Protein AF-B6TI72-F1 (afdb_monomer_lite)

Secondary structure (DSSP, 8-state):
--------------------------------------------------------------------------HHHHHHHHHHHHHHS---S-HHHHHHHHHHHHHHHHHHHHHHTGGG--HHHHHHHHHHHHHHHHHHHT--SS--TTHHHHHHHHHS--

Structure (mmCIF, N/CA/C/O backbone):
data_AF-B6TI72-F1
#
_entry.id   AF-B6TI72-F1
#
loop_
_atom_site.group_PDB
_atom_site.id
_atom_site.type_symbol
_atom_site.label_atom_id
_atom_site.label_alt_id
_atom_site.label_comp_id
_atom_site.label_asym_id
_atom_site.label_entity_id
_atom_site.label_seq_id
_atom_site.pdbx_PDB_ins_code
_atom_site.Cartn_x
_atom_site.Cartn_y
_atom_site.Cartn_z
_atom_site.occupancy
_atom_site.B_iso_or_equiv
_atom_site.auth_seq_id
_atom_site.auth_comp_id
_atom_site.auth_asym_id
_atom_site.auth_atom_id
_atom_site.pdbx_PDB_model_num
ATOM 1 N N . MET A 1 1 ? -19.478 -52.927 -8.625 1.00 42.91 1 MET A N 1
ATOM 2 C CA . MET A 1 1 ? -18.587 -53.431 -9.685 1.00 42.91 1 MET A CA 1
ATOM 3 C C . MET A 1 1 ? -17.404 -52.489 -9.711 1.00 42.91 1 MET A C 1
ATOM 5 O O . MET A 1 1 ? -17.529 -51.364 -10.177 1.00 42.91 1 MET A O 1
ATOM 9 N N . GLU A 1 2 ? -16.342 -52.900 -9.036 1.00 45.28 2 GLU A N 1
ATOM 10 C CA . GLU A 1 2 ? -15.074 -52.186 -8.936 1.00 45.28 2 GLU A CA 1
ATOM 11 C C . GLU A 1 2 ? -14.403 -52.169 -10.317 1.00 45.28 2 GLU A C 1
ATOM 13 O O . GLU A 1 2 ? -14.392 -53.185 -11.012 1.00 45.28 2 GLU A O 1
ATOM 18 N N . GLY A 1 3 ? -13.907 -51.007 -10.740 1.00 48.38 3 GLY A N 1
ATOM 19 C CA . GLY A 1 3 ? -13.187 -50.821 -11.998 1.00 48.38 3 GLY A CA 1
ATOM 20 C C . GLY A 1 3 ? -11.781 -50.330 -11.695 1.00 48.38 3 GLY A C 1
ATOM 21 O O . GLY A 1 3 ? -11.606 -49.206 -11.236 1.00 48.38 3 GLY A O 1
ATOM 22 N N . ALA A 1 4 ? -10.821 -51.227 -11.881 1.00 53.16 4 ALA A N 1
ATOM 23 C CA . ALA A 1 4 ? -9.442 -51.142 -11.439 1.00 53.16 4 ALA A CA 1
ATOM 24 C C . ALA A 1 4 ? -8.580 -50.098 -12.173 1.00 53.16 4 ALA A C 1
ATOM 26 O O . ALA A 1 4 ? -8.777 -49.790 -13.346 1.00 53.16 4 ALA A O 1
ATOM 27 N N . VAL A 1 5 ? -7.563 -49.647 -11.434 1.00 48.28 5 VAL A N 1
ATOM 28 C CA . VAL A 1 5 ? -6.316 -49.013 -11.879 1.00 48.28 5 VAL A CA 1
ATOM 29 C C . VAL A 1 5 ? -5.665 -49.779 -13.034 1.00 48.28 5 VAL A C 1
ATOM 31 O O . VAL A 1 5 ? -5.455 -50.987 -12.933 1.00 48.28 5 VAL A O 1
ATOM 34 N N . THR A 1 6 ? -5.210 -49.047 -14.055 1.00 61.88 6 THR A N 1
ATOM 35 C CA . THR A 1 6 ? -4.031 -49.430 -14.844 1.00 61.88 6 THR A CA 1
ATOM 36 C C . THR A 1 6 ? -3.109 -48.229 -15.028 1.00 61.88 6 THR A C 1
ATOM 38 O O . THR A 1 6 ? -3.396 -47.293 -15.771 1.00 61.88 6 THR A O 1
ATOM 41 N N . GLU A 1 7 ? -2.001 -48.309 -14.305 1.00 50.56 7 GLU A N 1
ATOM 42 C CA . GLU A 1 7 ? -0.715 -47.653 -14.502 1.00 50.56 7 GLU A CA 1
ATOM 43 C C . GLU A 1 7 ? -0.188 -47.870 -15.934 1.00 50.56 7 GLU A C 1
ATOM 45 O O . GLU A 1 7 ? -0.208 -48.995 -16.441 1.00 50.56 7 GLU A O 1
ATOM 50 N N . ASN A 1 8 ? 0.334 -46.822 -16.583 1.00 49.84 8 ASN A N 1
ATOM 51 C CA . ASN A 1 8 ? 1.433 -47.007 -17.532 1.00 49.84 8 ASN A CA 1
ATOM 52 C C . ASN A 1 8 ? 2.313 -45.762 -17.685 1.00 49.84 8 ASN A C 1
ATOM 54 O O . ASN A 1 8 ? 1.853 -44.624 -17.649 1.00 49.84 8 ASN A O 1
ATOM 58 N N . ALA A 1 9 ? 3.603 -46.045 -17.802 1.00 49.31 9 ALA A N 1
ATOM 59 C CA . ALA A 1 9 ? 4.736 -45.189 -17.514 1.00 49.31 9 ALA A CA 1
ATOM 60 C C . ALA A 1 9 ? 5.223 -44.367 -18.718 1.00 49.31 9 ALA A C 1
ATOM 62 O O . ALA A 1 9 ? 5.129 -44.807 -19.861 1.00 49.31 9 ALA A O 1
ATOM 63 N N . ALA A 1 10 ? 5.888 -43.240 -18.445 1.00 45.41 10 ALA A N 1
ATOM 64 C CA . ALA A 1 10 ? 6.939 -42.721 -19.317 1.00 45.41 10 ALA A CA 1
ATOM 65 C C . ALA A 1 10 ? 8.052 -42.046 -18.493 1.00 45.41 10 ALA A C 1
ATOM 67 O O . ALA A 1 10 ? 7.813 -41.308 -17.544 1.00 45.41 10 ALA A O 1
ATOM 68 N N . VAL A 1 11 ? 9.274 -42.405 -18.866 1.00 51.53 11 VAL A N 1
ATOM 69 C CA . VAL A 1 11 ? 10.571 -42.320 -18.181 1.00 51.53 11 VAL A CA 1
ATOM 70 C C . VAL A 1 11 ? 11.100 -40.876 -18.051 1.00 51.53 11 VAL A C 1
ATOM 72 O O . VAL A 1 11 ? 10.864 -40.071 -18.951 1.00 51.53 11 VAL A O 1
ATOM 75 N N . PRO A 1 12 ? 11.883 -40.534 -17.002 1.00 48.50 12 PRO A N 1
ATOM 76 C CA . PRO A 1 12 ? 12.566 -39.247 -16.914 1.00 48.50 12 PRO A CA 1
ATOM 77 C C . PRO A 1 12 ? 13.826 -39.250 -17.790 1.00 48.50 12 PRO A C 1
ATOM 79 O O . PRO A 1 12 ? 14.731 -40.063 -17.582 1.00 48.50 12 PRO A O 1
ATOM 82 N N . VAL A 1 13 ? 13.925 -38.325 -18.748 1.00 48.38 13 VAL A N 1
ATOM 83 C CA . VAL A 1 13 ? 15.187 -38.098 -19.463 1.00 48.38 13 VAL A CA 1
ATOM 84 C C . VAL A 1 13 ? 16.134 -37.323 -18.547 1.00 48.38 13 VAL A C 1
ATOM 86 O O . VAL A 1 13 ? 15.865 -36.200 -18.125 1.00 48.38 13 VAL A O 1
ATOM 89 N N . ARG A 1 14 ? 17.229 -37.978 -18.170 1.00 44.72 14 ARG A N 1
ATOM 90 C CA . ARG A 1 14 ? 18.376 -37.371 -17.496 1.00 44.72 14 ARG A CA 1
ATOM 91 C C . ARG A 1 14 ? 19.427 -37.001 -18.543 1.00 44.72 14 ARG A C 1
ATOM 93 O O . ARG A 1 14 ? 19.503 -37.648 -19.583 1.00 44.72 14 ARG A O 1
ATOM 100 N N . THR A 1 15 ? 20.294 -36.071 -18.141 1.00 39.25 15 THR A N 1
ATOM 101 C CA . THR A 1 15 ? 21.680 -35.881 -18.611 1.00 39.25 15 THR A CA 1
ATOM 102 C C . THR A 1 15 ? 21.886 -34.847 -19.717 1.00 39.25 15 THR A C 1
ATOM 104 O O . THR A 1 15 ? 21.673 -35.133 -20.888 1.00 39.25 15 THR A O 1
ATOM 107 N N . ALA A 1 16 ? 22.432 -33.684 -19.340 1.00 40.50 16 ALA A N 1
ATOM 108 C CA . ALA A 1 16 ? 23.814 -33.312 -19.680 1.00 40.50 16 ALA A CA 1
ATOM 109 C C . ALA A 1 16 ? 24.210 -31.967 -19.024 1.00 40.50 16 ALA A C 1
ATOM 111 O O . ALA A 1 16 ? 23.687 -30.916 -19.371 1.00 40.50 16 ALA A O 1
ATOM 112 N N . ALA A 1 17 ? 25.164 -32.016 -18.095 1.00 45.06 17 ALA A N 1
ATOM 113 C CA . ALA A 1 17 ? 26.221 -31.003 -17.937 1.00 45.06 17 ALA A CA 1
ATOM 114 C C . ALA A 1 17 ? 27.496 -31.628 -18.571 1.00 45.06 17 ALA A C 1
ATOM 116 O O . ALA A 1 17 ? 27.505 -32.867 -18.647 1.00 45.06 17 ALA A O 1
ATOM 117 N N . PRO A 1 18 ? 28.544 -30.898 -19.036 1.00 49.44 18 PRO A N 1
ATOM 118 C CA . PRO A 1 18 ? 29.312 -29.949 -18.210 1.00 49.44 18 PRO A CA 1
ATOM 119 C C . PRO A 1 18 ? 29.975 -28.732 -18.927 1.00 49.44 18 PRO A C 1
ATOM 121 O O . PRO A 1 18 ? 30.074 -28.668 -20.145 1.00 49.44 18 PRO A O 1
ATOM 124 N N . GLU A 1 19 ? 30.446 -27.796 -18.090 1.00 42.12 19 GLU A N 1
ATOM 125 C CA . GLU A 1 19 ? 31.701 -27.010 -18.149 1.00 42.12 19 GLU A CA 1
ATOM 126 C C . GLU A 1 19 ? 32.114 -26.161 -19.369 1.00 42.12 19 GLU A C 1
ATOM 128 O O . GLU A 1 19 ? 32.389 -26.660 -20.453 1.00 42.12 19 GLU A O 1
ATOM 133 N N . ALA A 1 20 ? 32.396 -24.879 -19.093 1.00 44.28 20 ALA A N 1
ATOM 134 C CA . ALA A 1 20 ? 33.603 -24.209 -19.581 1.00 44.28 20 ALA A CA 1
ATOM 135 C C . ALA A 1 20 ? 34.001 -23.068 -18.626 1.00 44.28 20 ALA A C 1
ATOM 137 O O . ALA A 1 20 ? 33.301 -22.066 -18.488 1.00 44.28 20 ALA A O 1
ATOM 138 N N . ALA A 1 21 ? 35.140 -23.250 -17.960 1.00 45.47 21 ALA A N 1
ATOM 139 C CA . ALA A 1 21 ? 35.919 -22.187 -17.343 1.00 45.47 21 ALA A CA 1
ATOM 140 C C . ALA A 1 21 ? 36.419 -21.192 -18.409 1.00 45.47 21 ALA A C 1
ATOM 142 O O . ALA A 1 21 ? 36.528 -21.557 -19.575 1.00 45.47 21 ALA A O 1
ATOM 143 N N . VAL A 1 22 ? 36.802 -19.980 -18.000 1.00 47.34 22 VAL A N 1
ATOM 144 C CA . VAL A 1 22 ? 38.134 -19.410 -18.279 1.00 47.34 22 VAL A CA 1
ATOM 145 C C . VAL A 1 22 ? 38.263 -18.072 -17.551 1.00 47.34 22 VAL A C 1
ATOM 147 O O . VAL A 1 22 ? 37.487 -17.136 -17.727 1.00 47.34 22 VAL A O 1
ATOM 150 N N . HIS A 1 23 ? 39.285 -18.039 -16.706 1.00 49.03 23 HIS A N 1
ATOM 151 C CA . HIS A 1 23 ? 39.847 -16.877 -16.047 1.00 49.03 23 HIS A CA 1
ATOM 152 C C . HIS A 1 23 ? 40.378 -15.879 -17.083 1.00 49.03 23 HIS A C 1
ATOM 154 O O . HIS A 1 23 ? 40.981 -16.278 -18.077 1.00 49.03 23 HIS A O 1
ATOM 160 N N . SER A 1 24 ? 40.232 -14.584 -16.826 1.00 47.62 24 SER A N 1
ATOM 161 C CA . SER A 1 24 ? 41.082 -13.570 -17.452 1.00 47.62 24 SER A CA 1
ATOM 162 C C . SER A 1 24 ? 41.812 -12.820 -16.352 1.00 47.62 24 SER A C 1
ATOM 164 O O . SER A 1 24 ? 41.252 -11.970 -15.670 1.00 47.62 24 SER A O 1
ATOM 166 N N . ASP A 1 25 ? 43.061 -13.233 -16.182 1.00 46.34 25 ASP A N 1
ATOM 167 C CA . ASP A 1 25 ? 44.117 -12.606 -15.406 1.00 46.34 25 ASP A CA 1
ATOM 168 C C . ASP A 1 25 ? 45.047 -11.921 -16.415 1.00 46.34 25 ASP A C 1
ATOM 170 O O . ASP A 1 25 ? 45.575 -12.620 -17.280 1.00 46.34 25 ASP A O 1
ATOM 174 N N . GLN A 1 26 ? 45.181 -10.591 -16.352 1.00 47.50 26 GLN A N 1
ATOM 175 C CA . GLN A 1 26 ? 46.323 -9.779 -16.824 1.00 47.50 26 GLN A CA 1
ATOM 176 C C . GLN A 1 26 ? 46.264 -8.481 -15.981 1.00 47.50 26 GLN A C 1
ATOM 178 O O . GLN A 1 26 ? 45.273 -7.761 -16.062 1.00 47.50 26 GLN A O 1
ATOM 183 N N . HIS A 1 27 ? 47.127 -8.230 -14.982 1.00 39.56 27 HIS A N 1
ATOM 184 C CA . HIS A 1 27 ? 48.554 -7.845 -15.051 1.00 39.56 27 HIS A CA 1
ATOM 185 C C . HIS A 1 27 ? 48.730 -6.650 -16.024 1.00 39.56 27 HIS A C 1
ATOM 187 O O . HIS A 1 27 ? 48.270 -6.738 -17.154 1.00 39.56 27 HIS A O 1
ATOM 193 N N . VAL A 1 28 ? 49.291 -5.477 -15.681 1.00 42.34 28 VAL A N 1
ATOM 194 C CA . VAL A 1 28 ? 50.658 -5.217 -15.187 1.00 42.34 28 VAL A CA 1
ATOM 195 C C . VAL A 1 28 ? 50.774 -3.814 -14.531 1.00 42.34 28 VAL A C 1
ATOM 197 O O . VAL A 1 28 ? 50.307 -2.832 -15.096 1.00 42.34 28 VAL A O 1
ATOM 200 N N . GLU A 1 29 ? 51.392 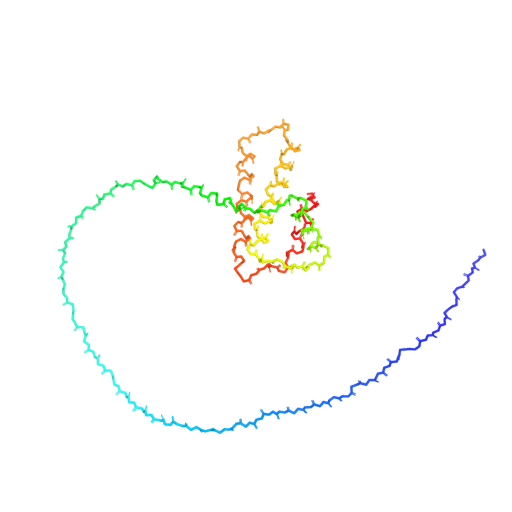-3.779 -13.341 1.00 43.78 29 GLU A N 1
ATOM 201 C CA . GLU A 1 29 ? 52.446 -2.868 -12.821 1.00 43.78 29 GLU A CA 1
ATOM 202 C C . GLU A 1 29 ? 52.407 -1.340 -13.071 1.00 43.78 29 GLU A C 1
ATOM 204 O O . GLU A 1 29 ? 52.489 -0.863 -14.198 1.00 43.78 29 GLU A O 1
ATOM 209 N N . SER A 1 30 ? 52.515 -0.555 -11.989 1.00 37.97 30 SER A N 1
ATOM 210 C CA . SER A 1 30 ? 53.774 0.117 -11.578 1.00 37.97 30 SER A CA 1
ATOM 211 C C . SER A 1 30 ? 53.517 1.453 -10.870 1.00 37.97 30 SER A C 1
ATOM 213 O O . SER A 1 30 ? 52.761 2.283 -11.368 1.00 37.97 30 SER A O 1
ATOM 215 N N . GLY A 1 31 ? 54.213 1.703 -9.752 1.00 37.75 31 GLY A N 1
ATOM 216 C CA . GLY A 1 31 ? 54.437 3.078 -9.290 1.00 37.75 31 GLY A CA 1
ATOM 217 C C . GLY A 1 31 ? 54.606 3.312 -7.787 1.00 37.75 31 GLY A C 1
ATOM 218 O O . GLY A 1 31 ? 53.687 3.789 -7.141 1.00 37.75 31 GLY A O 1
ATOM 219 N N . ALA A 1 32 ? 55.830 3.098 -7.296 1.00 43.59 32 ALA A N 1
ATOM 220 C CA . ALA A 1 32 ? 56.518 3.933 -6.296 1.00 43.59 32 ALA A CA 1
ATOM 221 C C . ALA A 1 32 ? 55.993 4.024 -4.836 1.00 43.59 32 ALA A C 1
ATOM 223 O O . ALA A 1 32 ? 55.276 4.934 -4.439 1.00 43.59 32 ALA A O 1
ATOM 224 N N . MET A 1 33 ? 56.521 3.118 -4.011 1.00 49.31 33 MET A N 1
ATOM 225 C CA . MET A 1 33 ? 57.187 3.364 -2.717 1.00 49.31 33 MET A CA 1
ATOM 226 C C . MET A 1 33 ? 57.562 4.823 -2.367 1.00 49.31 33 MET A C 1
ATOM 228 O O . MET A 1 33 ? 58.303 5.445 -3.121 1.00 49.31 33 MET A O 1
ATOM 232 N N . VAL A 1 34 ? 57.173 5.276 -1.162 1.00 56.31 34 VAL A N 1
ATOM 233 C CA . VAL A 1 34 ? 58.028 5.972 -0.169 1.00 56.31 34 VAL A CA 1
ATOM 234 C C . VAL A 1 34 ? 57.409 5.857 1.236 1.00 56.31 34 VAL A C 1
ATOM 236 O O . VAL A 1 34 ? 56.247 6.197 1.448 1.00 56.31 34 VAL A O 1
ATOM 239 N N . GLU A 1 35 ? 58.197 5.353 2.184 1.00 48.66 35 GLU A N 1
ATOM 240 C CA . GLU A 1 35 ? 57.970 5.453 3.629 1.00 48.66 35 GLU A CA 1
ATOM 241 C C . GLU A 1 35 ? 58.398 6.843 4.129 1.00 48.66 35 GLU A C 1
ATOM 243 O O . GLU A 1 35 ? 59.367 7.382 3.599 1.00 48.66 35 GLU A O 1
ATOM 248 N N . ASP A 1 36 ? 57.764 7.377 5.180 1.00 42.09 36 ASP A N 1
ATOM 249 C CA . ASP A 1 36 ? 58.508 7.972 6.303 1.00 42.09 36 ASP A CA 1
ATOM 250 C C . ASP A 1 36 ? 57.634 8.131 7.558 1.00 42.09 36 ASP A C 1
ATOM 252 O O . ASP A 1 36 ? 56.471 8.534 7.514 1.00 42.09 36 ASP A O 1
ATOM 256 N N . SER A 1 37 ? 58.244 7.789 8.686 1.00 56.84 37 SER A N 1
ATOM 257 C CA . SER A 1 37 ? 57.736 7.927 10.045 1.00 56.84 37 SER A CA 1
ATOM 258 C C . SER A 1 37 ? 58.033 9.320 10.595 1.00 56.84 37 SER A C 1
ATOM 260 O O . SER A 1 37 ? 59.115 9.832 10.364 1.00 56.84 37 SER A O 1
ATOM 262 N N . ALA A 1 38 ? 57.171 9.858 11.462 1.00 45.94 38 ALA A N 1
ATOM 263 C CA . ALA A 1 38 ? 57.552 10.329 12.804 1.00 45.94 38 ALA A CA 1
ATOM 264 C C . ALA A 1 38 ? 56.411 11.106 13.474 1.00 45.94 38 ALA A C 1
ATOM 266 O O . ALA A 1 38 ? 55.784 11.990 12.896 1.00 45.94 38 ALA A O 1
ATOM 267 N N . ALA A 1 39 ? 56.200 10.783 14.747 1.00 50.12 39 ALA A N 1
ATOM 268 C CA . ALA A 1 39 ? 55.376 11.528 15.681 1.00 50.12 39 ALA A CA 1
ATOM 269 C C . ALA A 1 39 ? 55.904 12.957 15.898 1.00 50.12 39 ALA A C 1
ATOM 271 O O . ALA A 1 39 ? 57.113 13.163 16.003 1.00 50.12 39 ALA A O 1
ATOM 272 N N . SER A 1 40 ? 55.002 13.922 16.091 1.00 44.44 40 SER A N 1
ATOM 273 C CA . SER A 1 40 ? 55.342 15.164 16.784 1.00 44.44 40 SER A CA 1
ATOM 274 C C . SER A 1 40 ? 54.181 15.650 17.646 1.00 44.44 40 SER A C 1
ATOM 276 O O . SER A 1 40 ? 53.053 15.839 17.202 1.00 44.44 40 SER A O 1
ATOM 278 N N . THR A 1 41 ? 54.516 15.778 18.920 1.00 47.69 41 THR A N 1
ATOM 279 C CA . THR A 1 41 ? 53.736 16.194 20.079 1.00 47.69 41 THR A CA 1
ATOM 280 C C . THR A 1 41 ? 53.699 17.716 20.142 1.00 47.69 41 THR A C 1
ATOM 282 O O . THR A 1 41 ? 54.770 18.320 20.145 1.00 47.69 41 THR A O 1
ATOM 285 N N . VAL A 1 42 ? 52.526 18.321 20.357 1.00 56.72 42 VAL A N 1
ATOM 286 C CA . VAL A 1 42 ? 52.419 19.489 21.247 1.00 56.72 42 VAL A CA 1
ATOM 287 C C . VAL A 1 42 ? 50.968 19.677 21.718 1.00 56.72 42 VAL A C 1
ATOM 289 O O . VAL A 1 42 ? 50.061 19.897 20.922 1.00 56.72 42 VAL A O 1
ATOM 292 N N . ALA A 1 43 ? 50.755 19.569 23.029 1.00 48.19 43 ALA A N 1
ATOM 293 C CA . ALA A 1 43 ? 49.740 20.346 23.738 1.0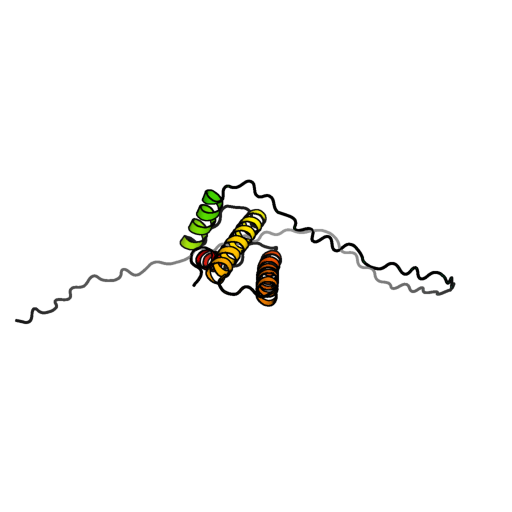0 48.19 43 ALA A CA 1
ATOM 294 C C . ALA A 1 43 ? 50.392 21.684 24.127 1.00 48.19 43 ALA A C 1
ATOM 296 O O . ALA A 1 43 ? 51.607 21.715 24.355 1.00 48.19 43 ALA A O 1
ATOM 297 N N . PRO A 1 44 ? 49.633 22.786 24.198 1.00 56.03 44 PRO A N 1
ATOM 298 C CA . PRO A 1 44 ? 49.267 23.258 25.533 1.00 56.03 44 PRO A CA 1
ATOM 299 C C . PRO A 1 44 ? 47.872 23.899 25.652 1.00 56.03 44 PRO A C 1
ATOM 301 O O . PRO A 1 44 ? 47.383 24.610 24.778 1.00 56.03 44 PRO A O 1
ATOM 304 N N . GLU A 1 45 ? 47.293 23.668 26.823 1.00 48.94 45 GLU A N 1
ATOM 305 C CA . GLU A 1 45 ? 46.162 24.342 27.459 1.00 48.94 45 GLU A CA 1
ATOM 306 C C . GLU A 1 45 ? 46.346 25.851 27.696 1.00 48.94 45 GLU A C 1
ATOM 308 O O . GLU A 1 45 ? 47.441 26.293 28.048 1.00 48.94 45 GLU A O 1
ATOM 313 N N . SER A 1 46 ? 45.240 26.615 27.628 1.00 44.78 46 SER A N 1
ATOM 314 C CA . SER A 1 46 ? 44.854 27.590 28.671 1.00 44.78 46 SER A CA 1
ATOM 315 C C . SER A 1 46 ? 43.589 28.417 28.356 1.00 44.78 46 SER A C 1
ATOM 317 O O . SER A 1 46 ? 43.567 29.182 27.401 1.00 44.78 46 SER A O 1
ATOM 319 N N . THR A 1 47 ? 42.591 28.267 29.243 1.00 53.66 47 THR A N 1
ATOM 320 C CA . THR A 1 47 ? 41.686 29.270 29.865 1.00 53.66 47 THR A CA 1
ATOM 321 C C . THR A 1 47 ? 41.059 30.392 29.015 1.00 53.66 47 THR A C 1
ATOM 323 O O . THR A 1 47 ? 41.763 31.280 28.553 1.00 53.66 47 THR A O 1
ATOM 326 N N . SER A 1 48 ? 39.726 30.525 29.056 1.00 53.78 48 SER A N 1
ATOM 327 C CA . SER A 1 48 ? 39.086 31.492 29.970 1.00 53.78 48 SER A CA 1
ATOM 328 C C . SER A 1 48 ? 37.569 31.298 30.023 1.00 53.78 48 SER A C 1
ATOM 330 O O . SER A 1 48 ? 36.915 31.077 29.008 1.00 53.78 48 SER A O 1
ATOM 332 N N . ASP A 1 49 ? 37.061 31.397 31.244 1.00 53.56 49 ASP A N 1
ATOM 333 C CA . ASP A 1 49 ? 35.666 31.434 31.667 1.00 53.56 49 ASP A CA 1
ATOM 334 C C . ASP A 1 49 ? 34.965 32.712 31.167 1.00 53.56 49 ASP A C 1
ATOM 336 O O . ASP A 1 49 ? 35.553 33.798 31.224 1.00 53.56 49 ASP A O 1
ATOM 340 N N . ALA A 1 50 ? 33.734 32.571 30.668 1.00 57.16 50 ALA A N 1
ATOM 341 C CA . ALA A 1 50 ? 32.765 33.654 30.525 1.00 57.16 50 ALA A CA 1
ATOM 342 C C . ALA A 1 50 ? 31.339 33.076 30.542 1.00 57.16 50 ALA A C 1
ATOM 344 O O . ALA A 1 50 ? 30.784 32.647 29.532 1.00 57.16 50 ALA A O 1
ATOM 345 N N . ASP A 1 51 ? 30.813 33.048 31.759 1.00 50.84 51 ASP A N 1
ATOM 346 C CA . ASP A 1 51 ? 29.418 33.085 32.191 1.00 50.84 51 ASP A CA 1
ATOM 347 C C . ASP A 1 51 ? 28.478 33.900 31.264 1.00 50.84 51 ASP A C 1
ATOM 349 O O . ASP A 1 51 ? 28.839 34.999 30.838 1.00 50.84 51 ASP A O 1
ATOM 353 N N . GLN A 1 52 ? 27.261 33.390 31.010 1.00 54.09 52 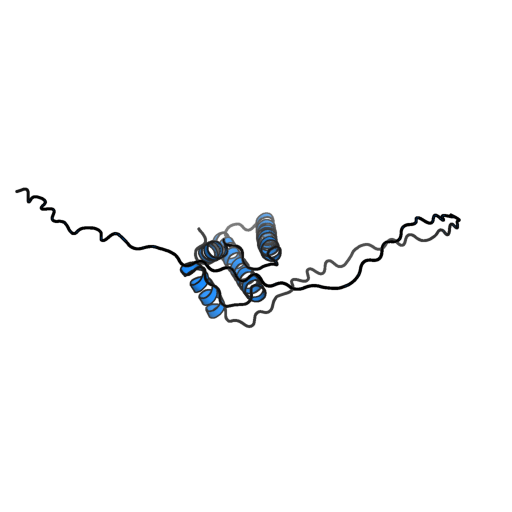GLN A N 1
ATOM 354 C CA . GLN A 1 52 ? 25.959 34.066 31.236 1.00 54.09 52 GLN A CA 1
ATOM 355 C C . GLN A 1 52 ? 24.839 33.604 30.280 1.00 54.09 52 GLN A C 1
ATOM 357 O O . GLN A 1 52 ? 25.018 33.478 29.072 1.00 54.09 52 GLN A O 1
ATOM 362 N N . ALA A 1 53 ? 23.650 33.518 30.883 1.00 55.12 53 ALA A N 1
ATOM 363 C CA . ALA A 1 53 ? 22.305 33.517 30.303 1.00 55.12 53 ALA A CA 1
ATOM 364 C C . ALA A 1 53 ? 21.747 32.190 29.754 1.00 55.12 53 ALA A C 1
ATOM 366 O O . ALA A 1 53 ? 21.673 31.926 28.558 1.00 55.12 53 ALA A O 1
ATOM 367 N N . ILE A 1 54 ? 21.220 31.407 30.697 1.00 55.22 54 ILE A N 1
ATOM 368 C CA . ILE A 1 54 ? 19.950 30.691 30.536 1.00 55.22 54 ILE A CA 1
ATOM 369 C C . ILE A 1 54 ? 18.853 31.663 30.068 1.00 55.22 54 ILE A C 1
ATOM 371 O O . ILE A 1 54 ? 18.438 32.534 30.830 1.00 55.22 54 ILE A O 1
ATOM 375 N N . GLU A 1 55 ? 18.348 31.477 28.851 1.00 53.34 55 GLU A N 1
ATOM 376 C CA . GLU A 1 55 ? 16.994 31.900 28.497 1.00 53.34 55 GLU A CA 1
ATOM 377 C C . GLU A 1 55 ? 16.127 30.654 28.317 1.00 53.34 55 GLU A C 1
ATOM 379 O O . GLU A 1 55 ? 16.272 29.858 27.392 1.00 53.34 55 GLU A O 1
ATOM 384 N N . ASP A 1 56 ? 15.273 30.493 29.321 1.00 53.59 56 ASP A N 1
ATOM 385 C CA . ASP A 1 56 ? 14.040 29.731 29.337 1.00 53.59 56 ASP A CA 1
ATOM 386 C C . ASP A 1 56 ? 13.153 30.153 28.156 1.00 53.59 56 ASP A C 1
ATOM 388 O O . ASP A 1 56 ? 12.651 31.275 28.109 1.00 53.59 56 ASP A O 1
ATOM 392 N N . ALA A 1 57 ? 12.972 29.256 27.191 1.00 56.34 57 ALA A N 1
ATOM 393 C CA . ALA A 1 57 ? 11.876 29.328 26.239 1.00 56.34 57 ALA A CA 1
ATOM 394 C C . ALA A 1 57 ? 11.436 27.901 25.903 1.00 56.34 57 ALA A C 1
ATOM 396 O O . ALA A 1 57 ? 12.193 27.096 25.359 1.00 56.34 57 ALA A O 1
ATOM 397 N N . ALA A 1 58 ? 10.209 27.594 26.312 1.00 57.50 58 ALA A N 1
ATOM 398 C CA . ALA A 1 58 ? 9.514 26.339 26.088 1.00 57.50 58 ALA A CA 1
ATOM 399 C C . ALA A 1 58 ? 9.518 25.912 24.603 1.00 57.50 58 ALA A C 1
ATOM 401 O O . ALA A 1 58 ? 9.457 26.770 23.719 1.00 57.50 58 ALA A O 1
ATOM 402 N N . PRO A 1 59 ? 9.536 24.599 24.306 1.00 49.84 59 PRO A N 1
ATOM 403 C CA . PRO A 1 59 ? 9.339 24.103 22.954 1.00 49.84 59 PRO A CA 1
ATOM 404 C C . PRO A 1 59 ? 7.845 24.147 22.609 1.00 49.84 59 PRO A C 1
ATOM 406 O O . PRO A 1 59 ? 7.141 23.152 22.732 1.00 49.84 59 PRO A O 1
ATOM 409 N N . GLU A 1 60 ? 7.358 25.304 22.178 1.00 59.81 60 GLU A N 1
ATOM 410 C CA . GLU A 1 60 ? 6.035 25.437 21.567 1.00 59.81 60 GLU A CA 1
ATOM 411 C C . GLU A 1 60 ? 6.231 25.650 20.066 1.00 59.81 60 GLU A C 1
ATOM 413 O O . GLU A 1 60 ? 6.311 26.781 19.603 1.00 59.81 60 GLU A O 1
ATOM 418 N N . ASP A 1 61 ? 6.380 24.558 19.322 1.00 44.28 61 ASP A N 1
ATOM 419 C CA . ASP A 1 61 ? 5.620 24.380 18.084 1.00 44.28 61 ASP A CA 1
ATOM 420 C C . ASP A 1 61 ? 5.725 22.904 17.709 1.00 44.28 61 ASP A C 1
ATOM 422 O O . ASP A 1 61 ? 6.645 22.449 17.025 1.00 44.28 61 ASP A O 1
ATOM 426 N N . GLY A 1 62 ? 4.787 22.122 18.239 1.00 46.28 62 GLY A N 1
ATOM 427 C CA . GLY A 1 62 ? 4.420 20.861 17.624 1.00 46.28 62 GLY A CA 1
ATOM 428 C C . GLY A 1 62 ? 3.820 21.179 16.264 1.00 46.28 62 GLY A C 1
ATOM 429 O O . GLY A 1 62 ? 2.602 21.192 16.113 1.00 46.28 62 GLY A O 1
ATOM 430 N N . VAL A 1 63 ? 4.677 21.452 15.281 1.00 47.66 63 VAL A N 1
ATOM 431 C CA . VAL A 1 63 ? 4.307 21.266 13.889 1.00 47.66 63 VAL A CA 1
ATOM 432 C C . VAL A 1 63 ? 4.208 19.755 13.739 1.00 47.66 63 VAL A C 1
ATOM 434 O O . VAL A 1 63 ? 5.175 19.070 13.404 1.00 47.66 63 VAL A O 1
ATOM 437 N N . ASP A 1 64 ? 3.022 19.229 14.046 1.00 48.81 64 ASP A N 1
ATOM 438 C CA . ASP A 1 64 ? 2.471 18.066 13.362 1.00 48.81 64 ASP A CA 1
ATOM 439 C C . ASP A 1 64 ? 2.411 18.470 11.881 1.00 48.81 64 ASP A C 1
ATOM 441 O O . ASP A 1 64 ? 1.377 18.843 11.326 1.00 48.81 64 ASP A O 1
ATOM 445 N N . GLU A 1 65 ? 3.585 18.508 11.247 1.00 45.97 65 GLU A N 1
ATOM 446 C CA . GLU A 1 65 ? 3.719 18.518 9.808 1.00 45.97 65 GLU A CA 1
ATOM 447 C C . GLU A 1 65 ? 3.353 17.092 9.416 1.00 45.97 65 GLU A C 1
ATOM 449 O O . GLU A 1 65 ? 4.204 16.248 9.126 1.00 45.97 65 GLU A O 1
ATOM 454 N N . ASP A 1 66 ? 2.046 16.816 9.462 1.00 49.06 66 ASP A N 1
ATOM 455 C CA . ASP A 1 66 ? 1.410 15.884 8.553 1.00 49.06 66 ASP A CA 1
ATOM 456 C C . ASP A 1 66 ? 1.793 16.426 7.177 1.00 49.06 66 ASP A C 1
ATOM 458 O O . ASP A 1 66 ? 1.141 17.289 6.587 1.00 49.06 66 ASP A O 1
ATOM 462 N N . THR A 1 67 ? 2.982 16.025 6.731 1.00 47.72 67 THR A N 1
ATOM 463 C CA . THR A 1 67 ? 3.445 16.146 5.366 1.00 47.72 67 THR A CA 1
ATOM 464 C C . THR A 1 67 ? 2.478 15.268 4.603 1.00 47.72 67 THR A C 1
ATOM 466 O O . THR A 1 67 ? 2.741 14.097 4.336 1.00 47.72 67 THR A O 1
ATOM 469 N N . VAL A 1 68 ? 1.298 15.831 4.323 1.00 53.78 68 VAL A N 1
ATOM 470 C CA . VAL A 1 68 ? 0.315 15.286 3.408 1.00 53.78 68 VAL A CA 1
ATOM 471 C C . VAL A 1 68 ? 1.085 15.177 2.110 1.00 53.78 68 VAL A C 1
ATOM 473 O O . VAL A 1 68 ? 1.269 16.150 1.375 1.00 53.78 68 VAL A O 1
ATOM 476 N N . THR A 1 69 ? 1.637 13.993 1.879 1.00 57.19 69 THR A N 1
ATOM 477 C CA . THR A 1 69 ? 2.196 13.610 0.600 1.00 57.19 69 THR A CA 1
ATOM 478 C C . THR A 1 69 ? 0.998 13.618 -0.329 1.00 57.19 69 THR A C 1
ATOM 480 O O . THR A 1 69 ? 0.212 12.679 -0.375 1.00 57.19 69 THR A O 1
ATOM 483 N N . ASN A 1 70 ? 0.759 14.774 -0.949 1.00 59.38 70 ASN A N 1
ATOM 484 C CA . ASN A 1 70 ? -0.371 14.994 -1.829 1.00 59.38 70 ASN A CA 1
ATOM 485 C C . ASN A 1 70 ? -0.045 14.240 -3.118 1.00 59.38 70 ASN A C 1
ATOM 487 O O . ASN A 1 70 ? 0.585 14.765 -4.036 1.00 59.38 70 ASN A O 1
ATOM 491 N N . VAL A 1 71 ? -0.327 12.943 -3.095 1.00 69.88 71 VAL A N 1
ATOM 492 C CA . VAL A 1 71 ? -0.117 12.044 -4.216 1.00 69.88 71 VAL A CA 1
ATOM 493 C C . VAL A 1 71 ? -1.228 12.330 -5.219 1.00 69.88 71 VAL A C 1
ATOM 495 O O . VAL A 1 71 ? -2.398 12.092 -4.934 1.00 69.88 71 VAL A O 1
ATOM 498 N N . ASP A 1 72 ? -0.862 12.852 -6.389 1.00 75.38 72 ASP A N 1
ATOM 499 C CA . ASP A 1 72 ? -1.777 13.099 -7.512 1.00 75.38 72 ASP A CA 1
ATOM 500 C C . ASP A 1 72 ? -2.119 11.773 -8.216 1.00 75.38 72 ASP A C 1
ATOM 502 O O . ASP A 1 72 ? -1.685 11.498 -9.331 1.00 75.38 72 ASP A O 1
ATOM 506 N N . VAL A 1 73 ? -2.809 10.879 -7.508 1.00 79.50 73 VAL A N 1
ATOM 507 C CA . VAL A 1 73 ? -3.251 9.573 -8.011 1.00 79.50 73 VAL A CA 1
ATOM 508 C C . VAL A 1 73 ? -4.673 9.345 -7.539 1.00 79.50 73 VAL A C 1
ATOM 510 O O . VAL A 1 73 ? -4.993 9.592 -6.375 1.00 79.50 73 VAL A O 1
ATOM 513 N N . SER A 1 74 ? -5.542 8.886 -8.439 1.00 88.19 74 SER A N 1
ATOM 514 C CA . SER A 1 74 ? -6.920 8.573 -8.062 1.00 88.19 74 SER A CA 1
ATOM 515 C C . SER A 1 74 ? -6.953 7.359 -7.119 1.00 88.19 74 SER A C 1
ATOM 517 O O . SER A 1 74 ? -6.075 6.492 -7.180 1.00 88.19 74 SER A O 1
ATOM 519 N N . PRO A 1 75 ? -7.959 7.255 -6.237 1.00 86.81 75 PRO A N 1
ATOM 520 C CA . PRO A 1 75 ? -8.073 6.119 -5.327 1.00 86.81 75 PRO A CA 1
ATOM 521 C C . PRO A 1 75 ? -8.211 4.779 -6.070 1.00 86.81 75 PRO A C 1
ATOM 523 O O . PRO A 1 75 ? -7.728 3.758 -5.585 1.00 86.81 75 PRO A O 1
ATOM 526 N N . GLU A 1 76 ? -8.812 4.771 -7.262 1.00 89.75 76 GLU A N 1
ATOM 527 C CA . GLU A 1 76 ? -8.911 3.585 -8.118 1.00 89.75 76 GLU A CA 1
ATOM 528 C C . GLU A 1 76 ? -7.538 3.129 -8.625 1.00 89.75 76 GLU A C 1
ATOM 530 O O . GLU A 1 76 ? -7.218 1.941 -8.557 1.00 89.75 76 GLU A O 1
ATOM 535 N N . ASP A 1 77 ? -6.708 4.068 -9.080 1.00 91.38 77 ASP A N 1
ATOM 536 C CA . ASP A 1 77 ? -5.348 3.777 -9.537 1.00 91.38 77 ASP A CA 1
ATOM 537 C C . ASP A 1 77 ? -4.471 3.312 -8.372 1.00 91.38 77 ASP A C 1
ATOM 539 O O . ASP A 1 77 ? -3.746 2.323 -8.487 1.00 91.38 77 ASP A O 1
ATOM 543 N N . MET A 1 78 ? -4.588 3.974 -7.217 1.00 91.75 78 MET A N 1
ATOM 544 C CA . MET A 1 78 ? -3.908 3.583 -5.984 1.00 91.75 78 MET A CA 1
ATOM 545 C C . MET A 1 78 ? -4.241 2.134 -5.610 1.00 91.75 78 MET A C 1
ATOM 547 O O . MET A 1 78 ? -3.339 1.325 -5.384 1.00 91.75 78 MET A O 1
ATOM 551 N N . ARG A 1 79 ? -5.530 1.782 -5.617 1.00 93.00 79 ARG A N 1
ATOM 552 C CA . ARG A 1 79 ? -5.995 0.421 -5.350 1.00 93.00 79 ARG A CA 1
ATOM 553 C C . ARG A 1 79 ? -5.469 -0.573 -6.384 1.00 93.00 79 ARG A C 1
ATOM 555 O O . ARG A 1 79 ? -4.980 -1.631 -5.998 1.00 93.00 79 ARG A O 1
ATOM 562 N N . SER A 1 80 ? -5.511 -0.231 -7.672 1.00 94.75 80 SER A N 1
ATOM 563 C CA . SER A 1 80 ? -5.002 -1.095 -8.743 1.00 94.75 80 SER A CA 1
ATOM 564 C C . SER A 1 80 ? -3.512 -1.411 -8.567 1.00 94.75 80 SER A C 1
ATOM 566 O O . SER A 1 80 ? -3.094 -2.558 -8.728 1.00 94.75 80 SER A O 1
ATOM 568 N N . ILE A 1 81 ? -2.710 -0.421 -8.163 1.00 94.75 81 ILE A N 1
ATOM 569 C CA . ILE A 1 81 ? -1.284 -0.606 -7.865 1.00 94.75 81 ILE A CA 1
ATOM 570 C C . ILE A 1 81 ? -1.097 -1.613 -6.725 1.00 94.75 81 ILE A C 1
ATOM 572 O O . ILE A 1 81 ? -0.293 -2.540 -6.850 1.00 94.75 81 ILE A O 1
ATOM 576 N N . ILE A 1 82 ? -1.851 -1.465 -5.633 1.00 95.62 82 ILE A N 1
ATOM 577 C CA . ILE A 1 82 ? -1.777 -2.368 -4.476 1.00 95.62 82 ILE A CA 1
ATOM 578 C C . ILE A 1 82 ? -2.227 -3.786 -4.860 1.00 95.62 82 ILE A C 1
ATOM 580 O O . ILE A 1 82 ? -1.579 -4.750 -4.458 1.00 95.62 82 ILE A O 1
ATOM 584 N N . GLU A 1 83 ? -3.264 -3.931 -5.690 1.00 96.31 83 GLU A N 1
ATOM 585 C CA . GLU A 1 83 ? -3.746 -5.223 -6.206 1.00 96.31 83 GLU A CA 1
ATOM 586 C C . GLU A 1 83 ? -2.686 -5.954 -7.035 1.00 96.31 83 GLU A C 1
ATOM 588 O O . GLU A 1 83 ? -2.415 -7.132 -6.795 1.00 96.31 83 GLU A O 1
ATOM 593 N N . VAL A 1 84 ? -2.022 -5.258 -7.962 1.00 96.62 84 VAL A N 1
ATOM 594 C CA . VAL A 1 84 ? -0.947 -5.854 -8.772 1.00 96.62 84 VAL A CA 1
ATOM 595 C C . VAL A 1 84 ? 0.217 -6.316 -7.893 1.00 96.62 84 VAL A C 1
ATOM 597 O O . VAL A 1 84 ? 0.790 -7.384 -8.134 1.00 96.62 84 VAL A O 1
ATOM 600 N N . ILE A 1 85 ? 0.575 -5.541 -6.867 1.00 96.25 85 ILE A N 1
ATOM 601 C CA . ILE A 1 85 ? 1.663 -5.895 -5.949 1.00 96.25 85 ILE A CA 1
ATOM 602 C C . ILE A 1 85 ? 1.261 -7.073 -5.059 1.00 96.25 85 ILE A C 1
ATOM 604 O O . ILE A 1 85 ? 2.080 -7.963 -4.848 1.00 96.25 85 ILE A O 1
ATOM 608 N N . ALA A 1 86 ? 0.023 -7.109 -4.567 1.00 96.44 86 ALA A N 1
ATOM 609 C CA . ALA A 1 86 ? -0.497 -8.219 -3.776 1.00 96.44 86 ALA A CA 1
ATOM 610 C C . ALA A 1 86 ? -0.497 -9.540 -4.568 1.00 96.44 86 ALA A C 1
ATOM 612 O O . ALA A 1 86 ? -0.078 -10.570 -4.044 1.00 96.44 86 ALA A O 1
ATOM 613 N N . ASP A 1 87 ? -0.896 -9.509 -5.842 1.00 96.25 87 ASP A N 1
ATOM 614 C CA . ASP A 1 87 ? -0.961 -10.705 -6.694 1.00 96.25 87 ASP A CA 1
ATOM 615 C C . ASP A 1 87 ? 0.427 -11.179 -7.158 1.00 96.25 87 ASP A C 1
ATOM 617 O O . ASP A 1 87 ? 0.750 -12.367 -7.126 1.00 96.25 87 ASP A O 1
ATOM 621 N N . THR A 1 88 ? 1.288 -10.245 -7.575 1.00 94.00 88 THR A N 1
ATOM 622 C CA . THR A 1 88 ? 2.539 -10.592 -8.272 1.00 94.00 88 THR A CA 1
ATOM 623 C C . THR A 1 88 ? 3.800 -10.454 -7.425 1.00 94.00 88 THR A C 1
ATOM 625 O O . THR A 1 88 ? 4.855 -10.965 -7.813 1.00 94.00 88 THR A O 1
ATOM 628 N N . GLY A 1 89 ? 3.734 -9.699 -6.328 1.00 92.00 89 GLY A N 1
ATOM 629 C CA . GLY A 1 89 ? 4.889 -9.265 -5.541 1.00 92.00 89 GLY A CA 1
ATOM 630 C C . GLY A 1 89 ? 5.826 -8.292 -6.262 1.00 92.00 89 GLY A C 1
ATOM 631 O O . GLY A 1 89 ? 6.869 -7.927 -5.717 1.00 92.00 89 GLY A O 1
ATOM 632 N N . LYS A 1 90 ? 5.489 -7.866 -7.485 1.00 91.44 90 LYS A N 1
ATOM 633 C CA . LYS A 1 90 ? 6.297 -6.951 -8.296 1.00 91.44 90 LYS A CA 1
ATOM 634 C C . LYS A 1 90 ? 5.720 -5.548 -8.226 1.00 91.44 90 LYS A C 1
ATOM 636 O O . LYS A 1 90 ? 4.515 -5.358 -8.349 1.00 91.44 90 LYS A O 1
ATOM 641 N N . PHE A 1 91 ? 6.599 -4.564 -8.107 1.00 90.75 91 PHE A N 1
ATOM 642 C CA . PHE A 1 91 ? 6.255 -3.149 -8.145 1.00 90.75 91 PHE A CA 1
ATOM 643 C C . PHE A 1 91 ? 7.102 -2.452 -9.214 1.00 90.75 91 PHE A C 1
ATOM 645 O O . PHE A 1 91 ? 8.244 -2.835 -9.469 1.00 90.75 91 PHE A O 1
ATOM 652 N N . TRP A 1 92 ? 6.517 -1.443 -9.853 1.00 89.69 92 TRP A N 1
ATOM 653 C CA . TRP A 1 92 ? 7.124 -0.696 -10.965 1.00 89.69 92 TRP A CA 1
ATOM 654 C C . TRP A 1 92 ? 7.267 0.797 -10.647 1.00 89.69 92 TRP A C 1
ATOM 656 O O . TRP A 1 92 ? 7.784 1.555 -11.462 1.00 89.69 92 TRP A O 1
ATOM 666 N N . HIS A 1 93 ? 6.797 1.208 -9.468 1.00 92.12 93 HIS A N 1
ATOM 667 C CA . HIS A 1 93 ? 6.830 2.582 -8.987 1.00 92.12 93 HIS A CA 1
ATOM 668 C C . HIS A 1 93 ? 7.982 2.802 -8.010 1.00 92.12 93 HIS A C 1
ATOM 670 O O . HIS A 1 93 ? 8.435 1.869 -7.344 1.00 92.12 93 HIS A O 1
ATOM 676 N N . ASP A 1 94 ? 8.409 4.057 -7.883 1.00 92.44 94 ASP A N 1
ATOM 677 C CA . ASP A 1 94 ? 9.402 4.449 -6.891 1.00 92.44 94 ASP A CA 1
ATOM 678 C C . ASP A 1 94 ? 8.943 4.094 -5.480 1.00 92.44 94 ASP A C 1
ATOM 680 O O . ASP A 1 94 ? 7.789 4.309 -5.106 1.00 92.44 94 ASP A O 1
ATOM 684 N N . TRP A 1 95 ? 9.874 3.615 -4.655 1.00 92.81 95 TRP A N 1
ATOM 685 C CA . TRP A 1 95 ? 9.545 3.230 -3.287 1.00 92.81 95 TRP A CA 1
ATOM 686 C C . TRP A 1 95 ? 8.980 4.398 -2.470 1.00 92.81 95 TRP A C 1
ATOM 688 O O . TRP A 1 95 ? 8.050 4.205 -1.699 1.00 92.81 95 TRP A O 1
ATOM 698 N N . ARG A 1 96 ? 9.470 5.629 -2.678 1.00 91.38 96 ARG A N 1
ATOM 699 C CA . ARG A 1 96 ? 8.901 6.821 -2.022 1.00 91.38 96 ARG A CA 1
ATOM 700 C C . ARG A 1 96 ? 7.434 7.042 -2.375 1.00 91.38 96 ARG A C 1
ATOM 702 O O . ARG A 1 96 ? 6.634 7.289 -1.484 1.00 91.38 96 ARG A O 1
ATOM 709 N N . PHE A 1 97 ? 7.096 6.921 -3.653 1.00 92.25 97 PHE A N 1
ATOM 710 C CA . PHE A 1 97 ? 5.716 7.025 -4.110 1.00 92.25 97 PHE A CA 1
ATOM 711 C C . PHE A 1 97 ? 4.861 5.895 -3.528 1.00 92.25 97 PHE A C 1
ATOM 713 O O . PHE A 1 97 ? 3.765 6.134 -3.028 1.00 92.25 97 PHE A O 1
ATOM 720 N N . LEU A 1 98 ? 5.387 4.668 -3.540 1.00 93.31 98 LEU A N 1
ATOM 721 C CA . LEU A 1 98 ? 4.676 3.514 -3.012 1.00 93.31 98 LEU A CA 1
ATOM 722 C C . LEU A 1 98 ? 4.454 3.623 -1.498 1.00 93.31 98 LEU A C 1
ATOM 724 O O . LEU A 1 98 ? 3.392 3.238 -1.030 1.00 93.31 98 LEU A O 1
ATOM 728 N N . LYS A 1 99 ? 5.398 4.195 -0.738 1.00 93.00 99 LYS A N 1
ATOM 729 C CA . LYS A 1 99 ? 5.191 4.517 0.680 1.00 93.00 99 LYS A CA 1
ATOM 730 C C . LYS A 1 99 ? 3.990 5.433 0.862 1.00 93.00 99 LYS A C 1
ATOM 732 O O . LYS A 1 99 ? 3.099 5.072 1.615 1.00 93.00 99 LYS A O 1
ATOM 737 N N . SER A 1 100 ? 3.903 6.531 0.112 1.00 92.62 100 SER A N 1
ATOM 738 C CA . SER A 1 100 ? 2.741 7.423 0.184 1.00 92.62 100 SER A CA 1
ATOM 739 C C . SER A 1 100 ? 1.429 6.709 -0.164 1.00 92.62 100 SER A C 1
ATOM 741 O O . SER A 1 100 ? 0.452 6.850 0.565 1.00 92.62 100 SER A O 1
ATOM 743 N N . VAL A 1 101 ? 1.415 5.875 -1.210 1.00 93.56 101 VAL A N 1
ATOM 744 C CA . VAL A 1 101 ? 0.261 5.023 -1.563 1.00 93.56 101 VAL A CA 1
ATOM 745 C C . VAL A 1 101 ? -0.132 4.087 -0.411 1.00 93.56 101 VAL A C 1
ATOM 747 O O . VAL A 1 101 ? -1.303 4.010 -0.047 1.00 93.56 101 VAL A O 1
ATOM 750 N N . LEU A 1 102 ? 0.837 3.403 0.202 1.00 93.38 102 LEU A N 1
ATOM 751 C CA . LEU A 1 102 ? 0.597 2.491 1.323 1.00 93.38 102 LEU A CA 1
ATOM 752 C C . LEU A 1 102 ? 0.102 3.229 2.570 1.00 93.38 102 LEU A C 1
ATOM 754 O O . LEU A 1 102 ? -0.781 2.722 3.255 1.00 93.38 102 LEU A O 1
ATOM 758 N N . SER A 1 103 ? 0.639 4.413 2.862 1.00 92.88 103 SER A N 1
ATOM 759 C CA . SER A 1 103 ? 0.210 5.247 3.987 1.00 92.88 103 SER A CA 1
ATOM 760 C C . SER A 1 103 ? -1.232 5.716 3.809 1.00 92.88 103 SER A C 1
ATOM 762 O O . SER A 1 103 ? -2.022 5.631 4.748 1.00 92.88 103 SER A O 1
ATOM 764 N N . ILE A 1 104 ? -1.604 6.155 2.604 1.00 92.94 104 ILE A N 1
ATOM 765 C CA . ILE A 1 104 ? -2.981 6.563 2.300 1.00 92.94 104 ILE A CA 1
ATOM 766 C C . ILE A 1 104 ? -3.926 5.361 2.422 1.00 92.94 104 ILE A C 1
ATOM 768 O O . ILE A 1 104 ? -4.931 5.457 3.126 1.00 92.94 104 ILE A O 1
ATOM 772 N N . GLN A 1 105 ? -3.586 4.218 1.814 1.00 92.81 105 GLN A N 1
ATOM 773 C CA . GLN A 1 105 ? -4.408 3.008 1.909 1.00 92.81 105 GLN A CA 1
ATOM 774 C C . GLN A 1 105 ? -4.558 2.536 3.358 1.00 92.81 105 GLN A C 1
ATOM 776 O O . GLN A 1 105 ? -5.653 2.183 3.783 1.00 92.81 105 GLN A O 1
ATOM 781 N N . LEU A 1 106 ? -3.478 2.546 4.142 1.00 91.94 106 LEU A N 1
ATOM 782 C CA . LEU A 1 106 ? -3.522 2.163 5.549 1.00 91.94 106 LEU A CA 1
ATOM 783 C C . LEU A 1 106 ? -4.482 3.051 6.341 1.00 91.94 106 LEU A C 1
ATOM 785 O O . LEU A 1 106 ? -5.265 2.538 7.135 1.00 91.94 106 LEU A O 1
ATOM 789 N N . LYS A 1 107 ? -4.429 4.369 6.125 1.00 90.62 107 LYS A N 1
ATOM 790 C CA . LYS A 1 107 ? -5.343 5.308 6.779 1.00 90.62 107 LYS A CA 1
ATOM 791 C C . LYS A 1 107 ? -6.797 4.971 6.449 1.00 90.62 107 LYS A C 1
ATOM 793 O O . LYS A 1 107 ? -7.595 4.849 7.367 1.00 90.62 107 LYS A O 1
ATOM 798 N N . GLN A 1 108 ? -7.104 4.728 5.172 1.00 89.81 108 GLN A N 1
ATOM 799 C CA . GLN A 1 108 ? -8.451 4.360 4.718 1.00 89.81 108 GLN A CA 1
ATOM 800 C C . GLN A 1 108 ? -8.948 3.049 5.338 1.00 89.81 108 GLN A C 1
ATOM 802 O O . GLN A 1 108 ? -10.070 2.991 5.826 1.00 89.81 108 GLN A O 1
ATOM 807 N N . VAL A 1 109 ? -8.107 2.012 5.358 1.00 90.38 109 VAL A N 1
ATOM 808 C CA . VAL A 1 109 ? -8.454 0.702 5.933 1.00 90.38 109 VAL A CA 1
ATOM 809 C C . VAL A 1 109 ? -8.725 0.808 7.429 1.00 90.38 109 VAL A C 1
ATOM 811 O O . VAL A 1 109 ? -9.649 0.185 7.948 1.00 90.38 109 VAL A O 1
ATOM 814 N N . LEU A 1 110 ? -7.916 1.593 8.141 1.00 87.75 110 LEU A N 1
ATOM 815 C CA . LEU A 1 110 ? -8.141 1.827 9.558 1.00 87.75 110 LEU A CA 1
ATOM 816 C C . LEU A 1 110 ? -9.407 2.658 9.782 1.00 87.75 110 LEU A C 1
ATOM 818 O O . LEU A 1 110 ? -10.195 2.300 10.652 1.00 87.75 110 LEU A O 1
ATOM 822 N N . ASP A 1 111 ? -9.635 3.712 8.998 1.00 86.62 111 ASP A N 1
ATOM 823 C CA . ASP A 1 111 ? -10.851 4.524 9.094 1.00 86.62 111 ASP A CA 1
ATOM 824 C C . ASP A 1 111 ? -12.096 3.642 8.901 1.00 86.62 111 ASP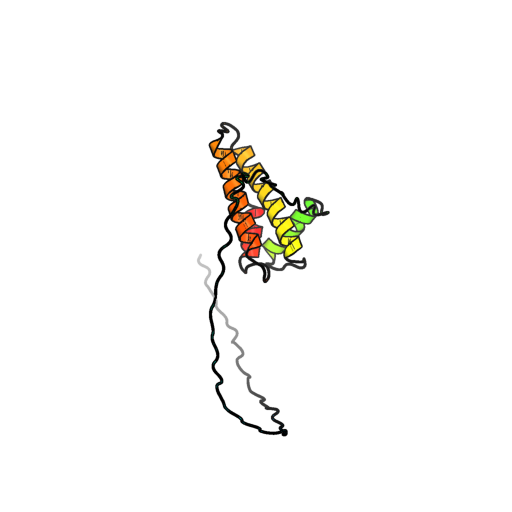 A C 1
ATOM 826 O O . ASP A 1 111 ? -12.985 3.670 9.747 1.00 86.62 111 ASP A O 1
ATOM 830 N N . GLU A 1 112 ? -12.115 2.767 7.889 1.00 87.12 112 GLU A N 1
ATOM 831 C CA . GLU A 1 112 ? -13.205 1.807 7.655 1.00 87.12 112 GLU A CA 1
ATOM 832 C C . GLU A 1 112 ? -13.379 0.821 8.824 1.00 87.12 112 GLU A C 1
ATOM 834 O O . GLU A 1 112 ? -14.496 0.601 9.298 1.00 87.12 112 GLU A O 1
ATOM 839 N N . TYR A 1 113 ? -12.285 0.253 9.344 1.00 83.88 113 TYR A N 1
ATOM 840 C CA . TYR A 1 113 ? -12.337 -0.676 10.479 1.00 83.88 113 TYR A CA 1
ATOM 841 C C . TYR A 1 113 ? -12.961 -0.023 11.721 1.00 83.88 113 TYR A C 1
ATOM 843 O O . TYR A 1 113 ? -13.845 -0.590 12.367 1.00 83.88 113 TYR A O 1
ATOM 851 N N . PHE A 1 114 ? -12.533 1.198 12.048 1.00 80.69 114 PHE A N 1
ATOM 852 C CA . PHE A 1 114 ? -13.067 1.929 13.193 1.00 80.69 114 PHE A CA 1
ATOM 853 C C . PHE A 1 114 ? -14.459 2.517 12.928 1.00 80.69 114 PHE A C 1
ATOM 855 O O . PHE A 1 114 ? -15.205 2.685 13.895 1.00 80.69 114 PHE A O 1
ATOM 862 N N . GLU A 1 115 ? -14.826 2.781 11.666 1.00 77.06 115 GLU A N 1
ATOM 863 C CA . GLU A 1 115 ? -16.188 3.108 11.217 1.00 77.06 115 GLU A CA 1
ATOM 864 C C . GLU A 1 115 ? -17.170 1.962 11.481 1.00 77.06 115 GLU A C 1
ATOM 866 O O . GLU A 1 115 ? -18.243 2.181 12.045 1.00 77.06 115 GLU A O 1
ATOM 871 N N . VAL A 1 116 ? -16.797 0.721 11.163 1.00 74.56 116 VAL A N 1
ATOM 872 C CA . VAL A 1 116 ? -17.634 -0.462 11.435 1.00 74.56 116 VAL A CA 1
ATOM 873 C C . VAL A 1 116 ? -17.821 -0.690 12.945 1.00 74.56 116 VAL A C 1
ATOM 875 O O . VAL A 1 116 ? -18.888 -1.120 13.387 1.00 74.56 116 VAL A O 1
ATOM 878 N N . GLU A 1 117 ? -16.829 -0.320 13.758 1.00 68.38 117 GLU A N 1
ATOM 879 C CA . GLU A 1 117 ? -16.854 -0.412 15.226 1.00 68.38 117 GLU A CA 1
ATOM 880 C C . GLU A 1 117 ? -17.603 0.775 15.909 1.00 68.38 117 GLU A C 1
ATOM 882 O O . GLU A 1 117 ? -17.700 0.836 17.138 1.00 68.38 117 GLU A O 1
ATOM 887 N N . MET A 1 118 ? -18.171 1.736 15.153 1.00 58.56 118 MET A N 1
ATOM 888 C CA . MET A 1 118 ? -18.678 3.038 15.655 1.00 58.56 118 MET A CA 1
ATOM 889 C C . MET A 1 118 ? -19.900 3.043 16.584 1.00 58.56 118 MET A C 1
ATOM 891 O O . MET A 1 118 ? -20.414 4.112 16.920 1.00 58.56 118 MET A O 1
ATOM 895 N N . VAL A 1 119 ? -20.365 1.916 17.109 1.00 55.91 119 VAL A N 1
ATOM 896 C CA . VAL A 1 119 ? -21.484 1.954 18.068 1.00 55.91 119 VAL A CA 1
ATOM 897 C C . VAL A 1 119 ? -21.049 2.461 19.459 1.00 55.91 119 VAL A C 1
ATOM 899 O O . VAL A 1 119 ? -21.903 2.779 20.286 1.00 55.91 119 VAL A O 1
ATOM 902 N N . SER A 1 120 ? -19.749 2.608 19.761 1.00 56.66 120 SER A N 1
ATOM 903 C CA . SER A 1 120 ? -19.286 3.079 21.088 1.00 56.66 120 SER A CA 1
ATOM 904 C C . SER A 1 120 ? -17.902 3.751 21.097 1.00 56.66 120 SER A C 1
ATOM 906 O O . SER A 1 120 ? -17.033 3.382 21.892 1.00 56.66 120 SER A O 1
ATOM 908 N N . GLN A 1 121 ? -17.672 4.755 20.243 1.00 61.91 121 GLN A N 1
ATOM 909 C CA . GLN A 1 121 ? -16.412 5.510 20.262 1.00 61.91 121 GLN A CA 1
ATOM 910 C C . GLN A 1 121 ? -16.172 6.175 21.631 1.00 61.91 121 GLN A C 1
ATOM 912 O O . GLN A 1 121 ? -16.953 7.008 22.082 1.00 61.91 121 GLN A O 1
ATOM 917 N N . ASN A 1 122 ? -15.079 5.795 22.292 1.00 65.31 122 ASN A N 1
ATOM 918 C CA . ASN A 1 122 ? -14.512 6.488 23.450 1.00 65.31 122 ASN A CA 1
ATOM 919 C C . ASN A 1 122 ? -13.126 7.026 23.058 1.00 65.31 122 ASN A C 1
ATOM 921 O O . ASN A 1 122 ? -12.466 6.438 22.200 1.00 65.31 122 ASN A O 1
ATOM 925 N N . ASP A 1 123 ? -12.648 8.085 23.719 1.00 65.50 123 ASP A N 1
ATOM 926 C CA . ASP A 1 123 ? -11.374 8.770 23.410 1.00 65.50 123 ASP A CA 1
ATOM 927 C C . ASP A 1 123 ? -10.147 7.833 23.330 1.00 65.50 123 ASP A C 1
ATOM 929 O O . ASP A 1 123 ? -9.184 8.100 22.609 1.00 65.50 123 ASP A O 1
ATOM 933 N N . GLY A 1 124 ? -10.183 6.694 24.032 1.00 68.50 124 GLY A N 1
ATOM 934 C CA . GLY A 1 124 ? -9.135 5.669 23.975 1.00 68.50 124 GLY A CA 1
ATOM 935 C C . GLY A 1 124 ? -8.988 4.987 22.605 1.00 68.50 124 GLY A C 1
ATOM 936 O O . GLY A 1 124 ? -7.875 4.634 22.222 1.00 68.50 124 GLY A O 1
ATOM 937 N N . GLN A 1 125 ? -10.077 4.857 21.843 1.00 70.56 125 GLN A N 1
ATOM 938 C CA . GLN A 1 125 ? -10.099 4.223 20.521 1.00 70.56 125 GLN A CA 1
ATOM 939 C C . GLN A 1 125 ? -9.393 5.105 19.474 1.00 70.56 125 GLN A C 1
ATOM 941 O O . GLN A 1 125 ? -8.538 4.627 18.734 1.00 70.56 125 GLN A O 1
ATOM 946 N N . LEU A 1 126 ? -9.662 6.415 19.470 1.00 68.81 126 LEU A N 1
ATOM 947 C CA . LEU A 1 126 ? -9.006 7.370 18.563 1.00 68.81 126 LEU A CA 1
ATOM 948 C C . LEU A 1 126 ? -7.501 7.496 18.848 1.00 68.81 126 LEU A C 1
ATOM 950 O O . LEU A 1 126 ? -6.688 7.561 17.926 1.00 68.81 126 LEU A O 1
ATOM 954 N N . ARG A 1 127 ? -7.110 7.457 20.130 1.00 71.44 127 ARG A N 1
ATOM 955 C CA . ARG A 1 127 ? -5.694 7.376 20.530 1.00 71.44 127 ARG A CA 1
ATOM 956 C C . ARG A 1 127 ? -5.040 6.100 19.998 1.00 71.44 127 ARG A C 1
ATOM 958 O O . ARG A 1 127 ? -3.919 6.170 19.504 1.00 71.44 127 ARG A O 1
ATOM 965 N N . SER A 1 128 ? -5.748 4.970 20.042 1.00 82.25 128 SER A N 1
ATOM 966 C CA . SER A 1 128 ? -5.248 3.700 19.504 1.00 82.25 128 SER A CA 1
ATOM 967 C C . SER A 1 128 ? -5.117 3.701 17.976 1.00 82.25 128 SER A C 1
ATOM 969 O O . SER A 1 128 ? -4.132 3.172 17.466 1.00 82.25 128 SER A O 1
ATOM 971 N N . PHE A 1 129 ? -6.032 4.363 17.254 1.00 85.19 129 PHE A N 1
ATOM 972 C CA . PHE A 1 129 ? -5.934 4.564 15.804 1.00 85.19 129 PHE A CA 1
ATOM 973 C C . PHE A 1 129 ? -4.658 5.326 15.440 1.00 85.19 129 PHE A C 1
ATOM 975 O O . PHE A 1 129 ? -3.830 4.832 14.674 1.00 85.19 129 PHE A O 1
ATOM 982 N N . SER A 1 130 ? -4.477 6.512 16.033 1.00 86.00 130 SER A N 1
ATOM 983 C CA . SER A 1 130 ? -3.339 7.390 15.743 1.00 86.00 130 SER A CA 1
ATOM 984 C C . SER A 1 130 ? -2.010 6.723 16.098 1.00 86.00 130 SER A C 1
ATOM 986 O O . SER A 1 130 ? -1.054 6.794 15.323 1.00 86.00 130 SER A O 1
ATOM 988 N N . GLU A 1 131 ? -1.954 6.004 17.223 1.00 89.88 131 GLU A N 1
ATOM 989 C CA . GLU A 1 131 ? -0.764 5.254 17.618 1.00 89.88 131 GLU A CA 1
ATOM 990 C C . GLU A 1 131 ? -0.456 4.114 16.634 1.00 89.88 131 GLU A C 1
ATOM 992 O O . GLU A 1 131 ? 0.693 3.958 16.215 1.00 89.88 131 GLU A O 1
ATOM 997 N N . LEU A 1 132 ? -1.461 3.325 16.236 1.00 88.94 132 LEU A N 1
ATOM 998 C CA . LEU A 1 132 ? -1.282 2.203 15.314 1.00 88.94 132 LEU A CA 1
ATOM 999 C C . LEU A 1 132 ? -0.813 2.686 13.937 1.00 88.94 132 LEU A C 1
ATOM 1001 O O . LEU A 1 132 ? 0.180 2.173 13.413 1.00 88.94 132 LEU A O 1
ATOM 1005 N N . PHE A 1 133 ? -1.492 3.698 13.390 1.00 89.81 133 PHE A N 1
ATOM 1006 C CA . PHE A 1 133 ? -1.122 4.329 12.129 1.00 89.81 133 PHE A CA 1
ATOM 1007 C C . PHE A 1 133 ? 0.313 4.857 12.187 1.00 89.81 133 PHE A C 1
ATOM 1009 O O . PHE A 1 133 ? 1.138 4.479 11.358 1.00 89.81 133 PHE A O 1
ATOM 1016 N N . SER A 1 134 ? 0.656 5.641 13.214 1.00 91.75 134 SER A N 1
ATOM 1017 C CA . SER A 1 134 ? 1.996 6.224 13.362 1.00 91.75 134 SER A CA 1
ATOM 1018 C C . SER A 1 134 ? 3.084 5.161 13.496 1.00 91.75 134 SER A C 1
ATOM 1020 O O . SER A 1 134 ? 4.165 5.294 12.922 1.00 91.75 134 SER A O 1
ATOM 1022 N N . ARG A 1 135 ? 2.816 4.071 14.225 1.00 92.75 135 ARG A N 1
ATOM 1023 C CA . ARG A 1 135 ? 3.771 2.967 14.386 1.00 92.75 135 ARG A CA 1
ATOM 1024 C C . ARG A 1 135 ? 4.048 2.255 13.069 1.00 92.75 135 ARG A C 1
ATOM 1026 O O . ARG A 1 135 ? 5.211 1.972 12.783 1.00 92.75 135 ARG A O 1
ATOM 1033 N N . LEU A 1 136 ? 3.010 1.955 12.289 1.00 89.56 136 LEU A N 1
ATOM 1034 C CA . LEU A 1 136 ? 3.163 1.256 11.015 1.00 89.56 136 LEU A CA 1
ATOM 1035 C C . LEU A 1 136 ? 3.729 2.179 9.931 1.00 89.56 136 LEU A C 1
ATOM 1037 O O . LEU A 1 136 ? 4.681 1.797 9.256 1.00 89.56 136 LEU A O 1
ATOM 1041 N N . ASN A 1 137 ? 3.238 3.414 9.833 1.00 91.62 137 ASN A N 1
ATOM 1042 C CA . ASN A 1 137 ? 3.784 4.428 8.933 1.00 91.62 137 ASN A CA 1
ATOM 1043 C C . ASN A 1 137 ? 5.265 4.706 9.240 1.00 91.62 137 ASN A C 1
ATOM 1045 O O . ASN A 1 137 ? 6.121 4.642 8.362 1.00 91.62 137 ASN A O 1
ATOM 1049 N N . GLY A 1 138 ? 5.610 4.877 10.518 1.00 92.69 138 GLY A N 1
ATOM 1050 C CA . GLY A 1 138 ? 7.001 5.013 10.943 1.00 92.69 138 GLY A CA 1
ATOM 1051 C C . GLY A 1 138 ? 7.842 3.755 10.695 1.00 92.69 138 GLY A C 1
ATOM 1052 O O . GLY A 1 138 ? 9.061 3.848 10.568 1.00 92.69 138 GLY A O 1
ATOM 1053 N N . ALA A 1 139 ? 7.249 2.560 10.637 1.00 91.88 139 ALA A N 1
ATOM 1054 C CA . ALA A 1 139 ? 7.962 1.349 10.228 1.00 91.88 139 ALA A CA 1
ATOM 1055 C C . ALA A 1 139 ? 8.231 1.334 8.716 1.00 91.88 139 ALA A C 1
ATOM 1057 O O . ALA A 1 139 ? 9.329 0.953 8.321 1.00 91.88 139 ALA A O 1
ATOM 1058 N N . LEU A 1 140 ? 7.282 1.793 7.892 1.00 90.56 140 LEU A N 1
ATOM 1059 C CA . LEU A 1 140 ? 7.471 1.949 6.445 1.00 90.56 140 LEU A CA 1
ATOM 1060 C C . LEU A 1 140 ? 8.603 2.928 6.125 1.00 90.56 140 LEU A C 1
ATOM 1062 O O . LEU A 1 140 ? 9.440 2.635 5.272 1.00 90.56 140 LEU A O 1
ATOM 1066 N N . GLU A 1 141 ? 8.679 4.048 6.847 1.00 90.50 141 GLU A N 1
ATOM 1067 C CA . GLU A 1 141 ? 9.714 5.060 6.612 1.00 90.50 141 GLU A CA 1
ATOM 1068 C C . GLU A 1 141 ? 11.138 4.573 6.897 1.00 90.50 141 GLU A C 1
ATOM 1070 O O . GLU A 1 141 ? 12.072 5.011 6.229 1.00 90.50 141 GLU A O 1
ATOM 1075 N N . ARG A 1 142 ? 11.315 3.611 7.812 1.00 93.00 142 ARG A N 1
ATOM 1076 C CA . ARG A 1 142 ? 12.635 3.036 8.136 1.00 93.00 142 ARG A CA 1
ATOM 1077 C C . ARG A 1 142 ? 13.248 2.216 7.002 1.00 93.00 142 ARG A C 1
ATOM 1079 O O .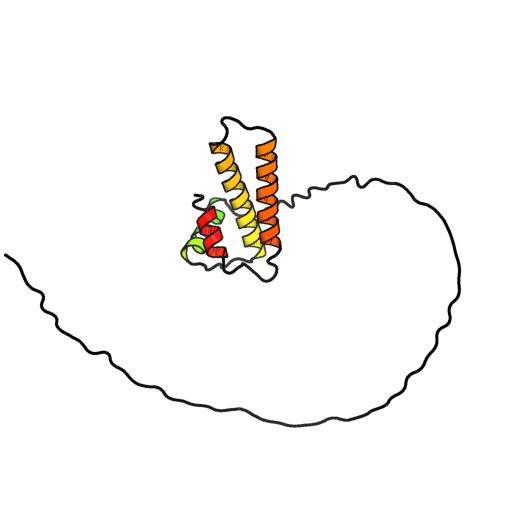 ARG A 1 142 ? 14.439 1.918 7.046 1.00 93.00 142 ARG A O 1
ATOM 1086 N N . PHE A 1 143 ? 12.460 1.824 6.007 1.00 91.38 143 PHE A N 1
ATOM 1087 C CA . PHE A 1 143 ? 12.973 1.127 4.836 1.00 91.38 143 PHE A CA 1
ATOM 1088 C C . PHE A 1 143 ? 13.501 2.148 3.817 1.00 91.38 143 PHE A C 1
ATOM 1090 O O . PHE A 1 143 ? 12.775 2.586 2.926 1.00 91.38 143 PHE A O 1
ATOM 1097 N N . GLU A 1 144 ? 14.765 2.556 3.957 1.00 89.31 144 GLU A N 1
ATOM 1098 C CA . GLU A 1 144 ? 15.403 3.544 3.066 1.00 89.31 144 GLU A CA 1
ATOM 1099 C C . GLU A 1 144 ? 15.906 2.930 1.750 1.00 89.31 144 GLU A C 1
ATOM 1101 O O . GLU A 1 144 ? 15.839 3.569 0.700 1.00 89.31 144 GLU A O 1
ATOM 1106 N N . GLU A 1 145 ? 16.365 1.677 1.792 1.00 88.69 145 GLU A N 1
ATOM 1107 C CA . GLU A 1 145 ? 16.962 0.973 0.645 1.00 88.69 145 GLU A CA 1
ATOM 1108 C C . GLU A 1 145 ? 15.929 0.497 -0.391 1.00 88.69 145 GLU A C 1
ATOM 1110 O O . GLU A 1 145 ? 16.287 0.175 -1.524 1.00 88.69 145 GLU A O 1
ATOM 1115 N N . GLY A 1 146 ? 14.646 0.455 -0.027 1.00 89.94 146 GLY A N 1
ATOM 1116 C CA . GLY A 1 146 ? 13.574 -0.051 -0.880 1.00 89.94 146 GLY A CA 1
ATOM 1117 C C . GLY A 1 146 ? 12.511 -0.814 -0.091 1.00 89.94 146 GLY A C 1
ATOM 1118 O O . GLY A 1 146 ? 12.614 -0.926 1.131 1.00 89.94 146 GLY A O 1
ATOM 1119 N N . PRO A 1 147 ? 11.481 -1.350 -0.764 1.00 91.56 147 PRO A N 1
ATOM 1120 C CA . PRO A 1 147 ? 10.433 -2.093 -0.086 1.00 91.56 147 PRO A CA 1
ATOM 1121 C C . PRO A 1 147 ? 10.961 -3.378 0.557 1.00 91.56 147 PRO A C 1
ATOM 1123 O O . PRO A 1 147 ? 11.831 -4.050 -0.007 1.00 91.56 147 PRO A O 1
ATOM 1126 N N . PRO A 1 148 ? 10.396 -3.780 1.705 1.00 92.00 148 PRO A N 1
ATOM 1127 C CA . PRO A 1 148 ? 10.744 -5.044 2.329 1.00 92.00 148 PRO A CA 1
ATOM 1128 C C . PRO A 1 148 ? 10.268 -6.233 1.484 1.00 92.00 148 PRO A C 1
ATOM 1130 O O . PRO A 1 148 ? 9.285 -6.145 0.748 1.00 92.00 148 PRO A O 1
ATOM 1133 N N . PHE A 1 149 ? 10.887 -7.402 1.677 1.00 91.06 149 PHE A N 1
ATOM 1134 C CA . PHE A 1 149 ? 10.442 -8.657 1.044 1.00 91.06 149 PHE A CA 1
ATOM 1135 C C . PHE A 1 149 ? 9.000 -9.051 1.423 1.00 91.06 149 PHE A C 1
ATOM 1137 O O . PHE A 1 149 ? 8.387 -9.889 0.770 1.00 91.06 149 PHE A O 1
ATOM 1144 N N . THR A 1 150 ? 8.453 -8.450 2.482 1.00 93.44 150 THR A N 1
ATOM 1145 C CA . THR A 1 150 ? 7.076 -8.634 2.949 1.00 93.44 150 THR A CA 1
ATOM 1146 C C . THR A 1 150 ? 6.067 -7.697 2.279 1.00 93.44 150 THR A C 1
ATOM 1148 O O . THR A 1 150 ? 4.886 -7.778 2.610 1.00 93.44 150 THR A O 1
ATOM 1151 N N . LEU A 1 151 ? 6.486 -6.825 1.351 1.00 94.00 151 LEU A N 1
ATOM 1152 C CA . LEU A 1 151 ? 5.614 -5.840 0.699 1.00 94.00 151 LEU A CA 1
ATOM 1153 C C . LEU A 1 151 ? 4.367 -6.480 0.075 1.00 94.00 151 LEU A C 1
ATOM 1155 O O . LEU A 1 151 ? 3.267 -5.968 0.261 1.00 94.00 151 LEU A O 1
ATOM 1159 N N . GLN A 1 152 ? 4.531 -7.606 -0.623 1.00 95.75 152 GLN A N 1
ATOM 1160 C CA . GLN A 1 152 ? 3.410 -8.342 -1.211 1.00 95.75 152 GLN A CA 1
ATOM 1161 C C . GLN A 1 152 ? 2.360 -8.673 -0.149 1.00 95.75 152 GLN A C 1
ATOM 1163 O O . GLN A 1 152 ? 1.189 -8.327 -0.279 1.00 95.75 152 GLN A O 1
ATOM 1168 N N . ARG A 1 153 ? 2.813 -9.280 0.953 1.00 94.81 153 ARG A N 1
ATOM 1169 C CA . ARG A 1 153 ? 1.939 -9.685 2.049 1.00 94.81 153 ARG A CA 1
ATOM 1170 C C . ARG A 1 153 ? 1.269 -8.491 2.724 1.00 94.81 153 ARG A C 1
ATOM 1172 O O . ARG A 1 153 ? 0.122 -8.596 3.140 1.00 94.81 153 ARG A O 1
ATOM 1179 N N . LEU A 1 154 ? 1.973 -7.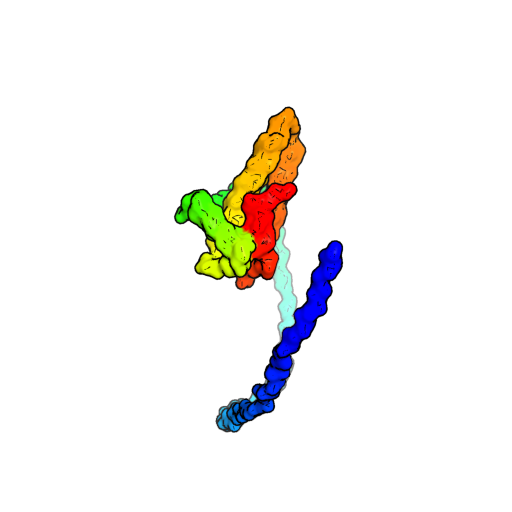367 2.841 1.00 93.31 154 LEU A N 1
ATOM 1180 C CA . LEU A 1 154 ? 1.384 -6.128 3.341 1.00 93.31 154 LEU A CA 1
ATOM 1181 C C . LEU A 1 154 ? 0.239 -5.661 2.431 1.00 93.31 154 LEU A C 1
ATOM 1183 O O . LEU A 1 154 ? -0.837 -5.361 2.935 1.00 93.31 154 LEU A O 1
ATOM 1187 N N . CYS A 1 155 ? 0.447 -5.649 1.112 1.00 94.69 155 CYS A N 1
ATOM 1188 C CA . CYS A 1 155 ? -0.576 -5.242 0.147 1.00 94.69 155 CYS A CA 1
ATOM 1189 C C . CYS A 1 155 ? -1.809 -6.156 0.198 1.00 94.69 155 CYS A C 1
ATOM 1191 O O . CYS A 1 155 ? -2.928 -5.659 0.195 1.00 94.69 155 CYS A O 1
ATOM 1193 N N . GLU A 1 156 ? -1.622 -7.473 0.332 1.00 95.19 156 GLU A N 1
ATOM 1194 C CA . GLU A 1 156 ? -2.731 -8.421 0.527 1.00 95.19 156 GLU A CA 1
ATOM 1195 C C . GLU A 1 156 ? -3.581 -8.074 1.760 1.00 95.19 156 GLU A C 1
ATOM 1197 O O . GLU A 1 156 ? -4.807 -8.095 1.694 1.00 95.19 156 GLU A O 1
ATOM 1202 N N . ILE A 1 157 ? -2.935 -7.744 2.885 1.00 93.62 157 ILE A N 1
ATOM 1203 C CA . ILE A 1 157 ? -3.623 -7.396 4.139 1.00 93.62 157 ILE A CA 1
ATOM 1204 C C . ILE A 1 157 ? -4.360 -6.057 4.016 1.00 93.62 157 ILE A C 1
ATOM 1206 O O . ILE A 1 157 ? -5.437 -5.908 4.578 1.00 93.62 157 ILE A O 1
ATOM 1210 N N . LEU A 1 158 ? -3.796 -5.088 3.291 1.00 92.00 158 LEU A N 1
ATOM 1211 C CA . LEU A 1 158 ? -4.423 -3.779 3.081 1.00 92.00 158 LEU A CA 1
ATOM 1212 C C . LEU A 1 158 ? -5.637 -3.825 2.138 1.00 92.00 158 LEU A C 1
ATOM 1214 O O . LEU A 1 158 ? -6.444 -2.901 2.155 1.00 92.00 158 LEU A O 1
ATOM 1218 N N . LEU A 1 159 ? -5.764 -4.860 1.305 1.00 92.31 159 LEU A N 1
ATOM 1219 C CA . LEU A 1 159 ? -6.922 -5.048 0.421 1.00 92.31 159 LEU A CA 1
ATOM 1220 C C . LEU A 1 159 ? -8.041 -5.865 1.073 1.00 92.31 159 LEU A C 1
ATOM 1222 O O . LEU A 1 159 ? -9.210 -5.641 0.774 1.00 92.31 159 LEU A O 1
ATOM 1226 N N . ASP A 1 160 ? -7.674 -6.825 1.921 1.00 89.25 160 ASP A N 1
ATOM 1227 C CA . ASP A 1 160 ? -8.591 -7.718 2.635 1.00 89.25 160 ASP A CA 1
ATOM 1228 C C . ASP A 1 160 ? -8.154 -7.838 4.108 1.00 89.25 160 ASP A C 1
ATOM 1230 O O . ASP A 1 160 ? -7.520 -8.834 4.501 1.00 89.25 160 ASP A O 1
ATOM 1234 N N . PRO A 1 161 ? -8.425 -6.801 4.927 1.00 82.12 161 PRO A N 1
ATOM 1235 C CA . PRO A 1 161 ? -8.160 -6.847 6.360 1.00 82.12 161 PRO A CA 1
ATOM 1236 C C . PRO A 1 161 ? -9.052 -7.919 7.009 1.00 82.12 161 PRO A C 1
ATOM 1238 O O . PRO A 1 161 ? -10.256 -7.970 6.768 1.00 82.12 161 PRO A O 1
ATOM 1241 N N . LYS A 1 162 ? -8.447 -8.809 7.805 1.00 69.19 162 LYS A N 1
ATOM 1242 C CA . LYS A 1 162 ? -9.121 -9.949 8.456 1.00 69.19 162 LYS A CA 1
ATOM 1243 C C . LYS A 1 162 ? -9.573 -9.649 9.872 1.00 69.19 162 LYS A C 1
ATOM 1245 O O . LYS A 1 162 ? -8.828 -8.926 10.568 1.00 69.19 162 LYS A O 1
#

pLDDT: mean 70.65, std 20.55, range [37.75, 96.62]

InterPro domains:
  IPR015267 Protein phosphatase 4 core regulatory subunit R2 [PTHR16487] (1-162)

Foldseek 3Di:
DDDDDDDDDDDDDDDDDDDDDDDDDDDDDDDDDDDDDDDDDDDDDDDDDDDDDDDDDDPPDPPPCPVLPVQPDDLVRLLVQLVCCLVPVDHDDDQVSVLSSLLVLLLVLLVVVVVVVPPDDDPVSVVVSVVVSCVVSVVSVVPPVGDDSCSNVSSVCSVPPD

Organism: Zea mays (NCBI:txid4577)

Radius of gyration: 32.0 Å; chains: 1; bounding box: 80×88×52 Å

Sequence (162 aa):
MEGAVTENAAVPVRTAAPEAAVHSDQHVESGAMVEDSAASTVAPESTSDADQAIEDAAPEDGVDEDTVTNVDVSPEDMRSIIEVIADTGKFWHDWRFLKSVLSIQLKQVLDEYFEVEMVSQNDGQLRSFSELFSRLNGALERFEEGPPFTLQRLCEILLDPK